Protein AF-A0A817RTW5-F1 (afdb_monomer_lite)

Sequence (140 aa):
MVLVLTTEPVAPTTISSALVSTPMNTSSNGQTVRAISYGIPDGDIIYEIVANMKRSNQPKNFICTADDMYFVFIEEKKHTEILALYDPMTGEHVHYVKLSYPAYKEITLMVTIPKQPYLIGLIDSEKGIVMNVRDKKVKI

Structure (mmCIF, N/CA/C/O backbone):
data_AF-A0A817RTW5-F1
#
_entry.id   AF-A0A817RTW5-F1
#
loop_
_atom_site.group_PDB
_atom_site.id
_atom_site.type_symbol
_atom_site.label_atom_id
_atom_site.label_alt_id
_atom_site.label_comp_id
_atom_site.label_asym_id
_atom_site.label_entity_id
_atom_site.label_seq_id
_atom_site.pdbx_PDB_ins_code
_atom_site.Cartn_x
_atom_site.Cartn_y
_atom_site.Cartn_z
_atom_site.occupancy
_atom_site.B_iso_or_equiv
_atom_site.auth_seq_id
_atom_site.auth_comp_id
_atom_site.auth_asym_id
_atom_site.auth_atom_id
_atom_site.pdbx_PDB_model_num
ATOM 1 N N . MET A 1 1 ? 10.035 -9.617 -4.159 1.00 71.81 1 MET A N 1
ATOM 2 C CA . MET A 1 1 ? 9.908 -8.154 -4.238 1.00 71.81 1 MET A CA 1
ATOM 3 C C . MET A 1 1 ? 10.225 -7.563 -2.878 1.00 71.81 1 MET A C 1
ATOM 5 O O . MET A 1 1 ? 9.699 -8.070 -1.891 1.00 71.81 1 MET A O 1
ATOM 9 N N . VAL A 1 2 ? 11.087 -6.552 -2.819 1.00 74.75 2 VAL A N 1
ATOM 10 C CA . VAL A 1 2 ? 11.363 -5.766 -1.604 1.00 74.75 2 VAL A CA 1
ATOM 11 C C . VAL A 1 2 ? 10.905 -4.341 -1.856 1.00 74.75 2 VAL A C 1
ATOM 13 O O . VAL A 1 2 ? 11.276 -3.772 -2.877 1.00 74.75 2 VAL A O 1
ATOM 16 N N . LEU A 1 3 ? 10.128 -3.771 -0.935 1.00 77.06 3 LEU A N 1
ATOM 17 C CA . LEU A 1 3 ? 9.720 -2.371 -1.000 1.00 77.06 3 LEU A CA 1
ATOM 18 C C . LEU A 1 3 ? 10.555 -1.545 -0.031 1.00 77.06 3 LEU A C 1
ATOM 20 O O . LEU A 1 3 ? 10.617 -1.851 1.159 1.00 77.06 3 LEU A O 1
ATOM 24 N N . VAL A 1 4 ? 11.173 -0.491 -0.546 1.00 77.31 4 VAL A N 1
ATOM 25 C CA . VAL A 1 4 ? 11.964 0.465 0.225 1.00 77.31 4 VAL A CA 1
ATOM 26 C C . VAL A 1 4 ? 11.294 1.822 0.121 1.00 77.31 4 VAL A C 1
ATOM 28 O O . VAL A 1 4 ? 11.063 2.317 -0.977 1.00 77.31 4 VAL A O 1
ATOM 31 N N . LEU A 1 5 ? 10.990 2.422 1.266 1.00 78.19 5 LEU A N 1
ATOM 32 C CA . LEU A 1 5 ? 10.419 3.757 1.356 1.00 78.19 5 LEU A CA 1
ATOM 33 C C . LEU A 1 5 ? 11.465 4.707 1.936 1.00 78.19 5 LEU A C 1
ATOM 35 O O . LEU A 1 5 ? 11.970 4.477 3.034 1.00 78.19 5 LEU A O 1
ATOM 39 N N . THR A 1 6 ? 11.769 5.781 1.218 1.00 76.50 6 THR A N 1
ATOM 40 C CA . THR A 1 6 ? 12.614 6.873 1.695 1.00 76.50 6 THR A CA 1
ATOM 41 C C . THR A 1 6 ? 11.832 8.181 1.681 1.00 76.50 6 THR A C 1
ATOM 43 O O . THR A 1 6 ? 10.933 8.396 0.869 1.00 76.50 6 THR A O 1
ATOM 46 N N . THR A 1 7 ? 12.143 9.063 2.625 1.00 71.69 7 THR A N 1
ATOM 47 C CA . THR A 1 7 ? 11.513 10.381 2.724 1.00 71.69 7 THR A CA 1
ATOM 48 C C . THR A 1 7 ? 12.594 11.443 2.774 1.00 71.69 7 THR A C 1
ATOM 50 O O . THR A 1 7 ? 13.433 11.415 3.675 1.00 71.69 7 THR A O 1
ATOM 53 N N . GLU A 1 8 ? 12.552 12.392 1.848 1.00 68.56 8 GLU A N 1
ATOM 54 C CA . GLU A 1 8 ? 13.464 13.530 1.812 1.00 68.56 8 GLU A CA 1
ATOM 55 C C . GLU A 1 8 ? 12.675 14.837 1.986 1.00 68.56 8 GLU A C 1
ATOM 57 O O . GLU A 1 8 ? 11.605 15.016 1.388 1.00 68.56 8 GLU A O 1
ATOM 62 N N . PRO A 1 9 ? 13.148 15.778 2.822 1.00 60.16 9 PRO A N 1
ATOM 63 C CA . PRO A 1 9 ? 12.542 17.098 2.881 1.00 60.16 9 PRO A CA 1
ATOM 64 C C . PRO A 1 9 ? 12.712 17.787 1.522 1.00 60.16 9 PRO A C 1
ATOM 66 O O . PRO A 1 9 ? 13.818 17.830 0.990 1.00 60.16 9 PRO A O 1
ATOM 69 N N . VAL A 1 10 ? 11.634 18.364 0.977 1.00 59.12 10 VAL A N 1
ATOM 70 C CA . VAL A 1 10 ? 11.721 19.166 -0.253 1.00 59.12 10 VAL A CA 1
ATOM 71 C C . VAL A 1 10 ? 12.652 20.347 0.030 1.00 59.12 10 VAL A C 1
ATOM 73 O O . VAL A 1 10 ? 12.318 21.229 0.825 1.00 59.12 10 VAL A O 1
ATOM 76 N N . ALA A 1 11 ? 13.845 20.343 -0.568 1.00 48.53 11 ALA A N 1
ATOM 77 C CA . ALA A 1 11 ? 14.747 21.484 -0.515 1.00 48.53 11 ALA A CA 1
ATOM 78 C C . ALA A 1 11 ? 14.107 22.667 -1.266 1.00 48.53 11 ALA A C 1
ATOM 80 O O . ALA A 1 11 ? 13.433 22.449 -2.276 1.00 48.53 11 ALA A O 1
ATOM 81 N N . PRO A 1 12 ? 14.297 23.922 -0.822 1.00 41.25 12 PRO A N 1
ATOM 82 C CA . PRO A 1 12 ? 13.911 25.068 -1.634 1.00 41.25 12 PRO A CA 1
ATOM 83 C C . PRO A 1 12 ? 14.692 25.011 -2.953 1.00 41.25 12 PRO A C 1
ATOM 85 O O . PRO A 1 12 ? 15.921 25.041 -2.954 1.00 41.25 12 PRO A O 1
ATOM 88 N N . THR A 1 13 ? 13.983 24.860 -4.071 1.00 43.62 13 THR A N 1
ATOM 89 C CA . THR A 1 13 ? 14.578 24.663 -5.394 1.00 43.62 13 THR A CA 1
ATOM 90 C C . THR A 1 13 ? 15.413 25.879 -5.798 1.00 43.62 13 THR A C 1
ATOM 92 O O . THR A 1 13 ? 14.868 26.907 -6.199 1.00 43.62 13 THR A O 1
ATOM 95 N N . THR A 1 14 ? 16.742 25.769 -5.757 1.00 35.84 14 THR A N 1
ATOM 96 C CA . THR A 1 14 ? 17.609 26.619 -6.579 1.00 35.84 14 THR A CA 1
ATOM 97 C C . THR A 1 14 ? 17.573 26.040 -7.988 1.00 35.84 14 THR A C 1
ATOM 99 O O . THR A 1 14 ? 17.974 24.900 -8.209 1.00 35.84 14 THR A O 1
ATOM 102 N N . ILE A 1 15 ? 17.027 26.797 -8.935 1.00 38.50 15 ILE A N 1
ATOM 103 C CA . ILE A 1 15 ? 16.865 26.371 -10.327 1.00 38.50 15 ILE A CA 1
ATOM 104 C C . ILE A 1 15 ? 18.256 26.083 -10.912 1.00 38.50 15 ILE A C 1
ATOM 106 O O . ILE A 1 15 ? 19.068 26.990 -11.080 1.00 38.50 15 ILE A O 1
ATOM 110 N N . SER A 1 16 ? 18.539 24.825 -11.237 1.00 33.00 16 SER A N 1
ATOM 111 C CA . SER A 1 16 ? 19.591 24.460 -12.185 1.00 33.00 16 SER A CA 1
ATOM 112 C C . SER A 1 16 ? 19.014 23.481 -13.192 1.00 33.00 16 SER A C 1
ATOM 114 O O . SER A 1 16 ? 18.426 22.457 -12.860 1.00 33.00 16 SER A O 1
ATOM 116 N N . SER A 1 17 ? 19.109 23.902 -14.443 1.00 41.56 17 SER A N 1
ATOM 117 C CA . SER A 1 17 ? 18.517 23.315 -15.631 1.00 41.56 17 SER A CA 1
ATOM 118 C C . SER A 1 17 ? 19.177 21.990 -16.014 1.00 41.56 17 SER A C 1
ATOM 120 O O . SER A 1 17 ? 20.292 22.006 -16.527 1.00 41.56 17 SER A O 1
ATOM 122 N N . ALA A 1 18 ? 18.462 20.874 -15.852 1.00 35.50 18 ALA A N 1
ATOM 123 C CA . ALA A 1 18 ? 18.611 19.676 -16.682 1.00 35.50 18 ALA A CA 1
ATOM 124 C C . ALA A 1 18 ? 17.365 18.771 -16.555 1.00 35.50 18 ALA A C 1
ATOM 126 O O . ALA A 1 18 ? 17.122 18.176 -15.514 1.00 35.50 18 ALA A O 1
ATOM 127 N N . LEU A 1 19 ? 16.569 18.744 -17.630 1.00 42.25 19 LEU A N 1
ATOM 128 C CA . LEU A 1 19 ? 15.658 17.687 -18.105 1.00 42.25 19 LEU A CA 1
ATOM 129 C C . LEU A 1 19 ? 15.179 16.620 -17.091 1.00 42.25 19 LEU A C 1
ATOM 131 O O . LEU A 1 19 ? 15.840 15.604 -16.959 1.00 42.25 19 LEU A O 1
ATOM 135 N N . VAL A 1 20 ? 13.982 16.792 -16.510 1.00 37.09 20 VAL A N 1
ATOM 136 C CA . VAL A 1 20 ? 12.836 15.848 -16.566 1.00 37.09 20 VAL A CA 1
ATOM 137 C C . VAL A 1 20 ? 11.575 16.651 -16.216 1.00 37.09 20 VAL A C 1
ATOM 139 O O . VAL A 1 20 ? 11.518 17.351 -15.208 1.00 37.09 20 VAL A O 1
ATOM 142 N N . SER A 1 21 ? 10.576 16.604 -17.093 1.00 43.09 21 SER A N 1
ATOM 143 C CA . SER A 1 21 ? 9.311 17.321 -16.970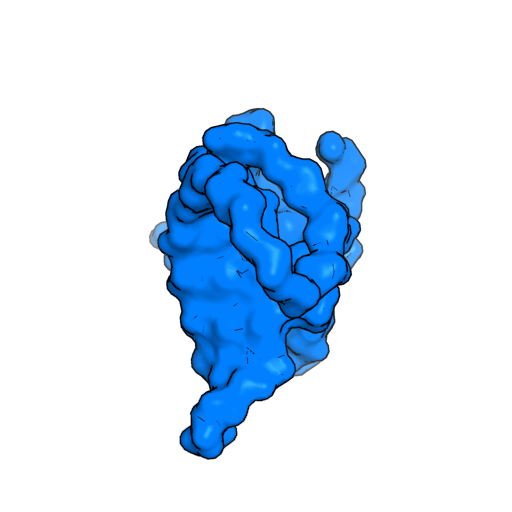 1.00 43.09 21 SER A CA 1
ATOM 144 C C . SER A 1 21 ? 8.266 16.500 -16.214 1.00 43.09 21 SER A C 1
ATOM 146 O O . SER A 1 21 ? 7.673 15.597 -16.799 1.00 43.09 21 SER A O 1
ATOM 148 N N . THR A 1 22 ? 7.949 16.904 -14.984 1.00 42.41 22 THR A N 1
ATOM 149 C CA . THR A 1 22 ? 6.622 16.673 -14.393 1.00 42.41 22 THR A CA 1
ATOM 150 C C . THR A 1 22 ? 6.234 17.918 -13.590 1.00 42.41 22 THR A C 1
ATOM 152 O O . THR A 1 22 ? 6.952 18.280 -12.656 1.00 42.41 22 THR A O 1
ATOM 155 N N . PRO A 1 23 ? 5.151 18.639 -13.933 1.00 45.88 23 PRO A N 1
ATOM 156 C CA . PRO A 1 23 ? 4.739 19.805 -13.170 1.00 45.88 23 PRO A CA 1
ATOM 157 C C . PRO A 1 23 ? 3.871 19.327 -12.006 1.00 45.88 23 PRO A C 1
ATOM 159 O O . PRO A 1 23 ? 2.744 18.892 -12.221 1.00 45.88 23 PRO A O 1
ATOM 162 N N . MET A 1 24 ? 4.352 19.401 -10.764 1.00 44.97 24 MET A N 1
ATOM 163 C CA . MET A 1 24 ? 3.481 19.080 -9.630 1.00 44.97 24 MET A CA 1
ATOM 164 C C . MET A 1 24 ? 3.721 19.995 -8.428 1.00 44.97 24 MET A C 1
ATOM 166 O O . MET A 1 24 ? 4.684 19.863 -7.682 1.00 44.97 24 MET A O 1
ATOM 170 N N . ASN A 1 25 ? 2.800 20.957 -8.326 1.00 42.72 25 ASN A N 1
ATOM 171 C CA . ASN A 1 25 ? 2.498 21.909 -7.257 1.00 42.72 25 ASN A CA 1
ATOM 172 C C . ASN A 1 25 ? 3.338 21.769 -5.9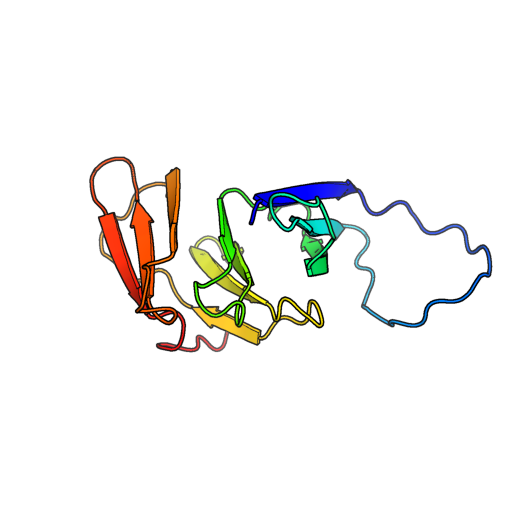70 1.00 42.72 25 ASN A C 1
ATOM 174 O O . ASN A 1 25 ? 2.987 21.048 -5.033 1.00 42.72 25 ASN A O 1
ATOM 178 N N . THR A 1 26 ? 4.441 22.513 -5.917 1.00 42.34 26 THR A N 1
ATOM 179 C CA . THR A 1 26 ? 5.315 22.631 -4.750 1.00 42.34 26 THR A CA 1
ATOM 180 C C . THR A 1 26 ? 4.679 23.535 -3.697 1.00 42.34 26 THR A C 1
ATOM 182 O O . THR A 1 26 ? 4.901 24.746 -3.675 1.00 42.34 26 THR A O 1
ATOM 185 N N . SER A 1 27 ? 3.900 22.956 -2.782 1.00 47.28 27 SER A N 1
ATOM 186 C CA . SER A 1 27 ? 3.625 23.619 -1.504 1.00 47.28 27 SER A CA 1
ATOM 187 C C . SER A 1 27 ? 4.887 23.563 -0.636 1.00 47.28 27 SER A C 1
ATOM 189 O O . SER A 1 27 ? 5.431 22.480 -0.425 1.00 47.28 27 SER A O 1
ATOM 191 N N . SER A 1 28 ? 5.327 24.700 -0.095 1.00 51.28 28 SER A N 1
ATOM 192 C CA . SER A 1 28 ? 6.564 24.878 0.694 1.00 51.28 28 SER A CA 1
ATOM 193 C C . SER A 1 28 ? 6.684 24.030 1.978 1.00 51.28 28 SER A C 1
ATOM 195 O O . SER A 1 28 ? 7.724 24.055 2.627 1.00 51.28 28 SER A O 1
ATOM 197 N N . ASN A 1 29 ? 5.654 23.246 2.324 1.00 56.84 29 ASN A N 1
ATOM 198 C CA . ASN A 1 29 ? 5.599 22.344 3.484 1.00 56.84 29 ASN A CA 1
ATOM 199 C C . ASN A 1 29 ? 5.557 20.845 3.100 1.00 56.84 29 ASN A C 1
ATOM 201 O O . ASN A 1 29 ? 5.154 19.999 3.908 1.00 56.84 29 ASN A O 1
ATOM 205 N N . GLY A 1 30 ? 5.918 20.513 1.858 1.00 63.97 30 GLY A N 1
ATOM 206 C CA . GLY A 1 30 ? 5.965 19.140 1.357 1.00 63.97 30 GLY A CA 1
ATOM 207 C C . GLY A 1 30 ? 7.207 18.356 1.801 1.00 63.97 30 GLY A C 1
ATOM 208 O O . GLY A 1 30 ? 8.232 18.916 2.196 1.00 63.97 30 GLY A O 1
ATOM 209 N N . GLN A 1 31 ? 7.107 17.037 1.723 1.00 69.81 31 GLN A N 1
ATOM 210 C CA . GLN A 1 31 ? 8.215 16.092 1.710 1.00 69.81 31 GLN A CA 1
ATOM 211 C C . GLN A 1 31 ? 8.077 15.225 0.459 1.00 69.81 31 GLN A C 1
ATOM 213 O O . GLN A 1 31 ? 6.961 14.855 0.081 1.00 69.81 31 GLN A O 1
ATOM 218 N N . THR A 1 32 ? 9.202 14.913 -0.166 1.00 73.69 32 THR A N 1
ATOM 219 C CA . THR A 1 32 ? 9.242 13.964 -1.269 1.00 73.69 32 THR A CA 1
ATOM 220 C C . THR A 1 32 ? 9.351 12.578 -0.664 1.00 73.69 32 THR A C 1
ATOM 222 O O . THR A 1 32 ? 10.296 12.271 0.064 1.00 73.69 32 THR A O 1
ATOM 225 N N . VAL A 1 33 ? 8.356 11.749 -0.928 1.00 75.00 33 VAL A N 1
ATOM 226 C CA . VAL A 1 33 ? 8.332 10.349 -0.533 1.00 75.00 33 VAL A CA 1
ATOM 227 C C . VAL A 1 33 ? 8.669 9.529 -1.760 1.00 75.00 33 VAL A C 1
ATOM 229 O O . VAL A 1 33 ? 8.007 9.648 -2.790 1.00 75.00 33 VAL A O 1
ATOM 232 N N . ARG A 1 34 ? 9.709 8.710 -1.649 1.00 80.00 34 ARG A N 1
ATOM 233 C CA . ARG A 1 34 ? 10.164 7.830 -2.714 1.00 80.00 34 ARG A CA 1
ATOM 234 C C . ARG A 1 34 ? 9.963 6.385 -2.285 1.00 80.00 34 ARG A C 1
ATOM 236 O O . ARG A 1 34 ? 10.501 5.968 -1.264 1.00 80.00 34 ARG A O 1
ATOM 243 N N . ALA A 1 35 ? 9.183 5.627 -3.044 1.00 78.19 35 ALA A N 1
ATOM 244 C CA . ALA A 1 35 ? 9.011 4.196 -2.828 1.00 78.19 35 ALA A CA 1
ATOM 245 C C . ALA A 1 35 ? 9.606 3.435 -4.011 1.00 78.19 35 ALA A C 1
ATOM 247 O O . ALA A 1 35 ? 9.226 3.673 -5.154 1.00 78.19 35 ALA A O 1
ATOM 248 N N . ILE A 1 36 ? 10.544 2.534 -3.739 1.00 82.12 36 ILE A N 1
ATOM 249 C CA . ILE A 1 36 ? 11.248 1.751 -4.754 1.00 82.12 36 ILE A CA 1
ATOM 250 C C . ILE A 1 36 ? 10.971 0.281 -4.503 1.00 82.12 36 ILE A C 1
ATOM 252 O O . ILE A 1 36 ? 11.062 -0.199 -3.369 1.00 82.12 36 ILE A O 1
ATOM 256 N N . SER A 1 37 ? 10.649 -0.432 -5.570 1.00 82.12 37 SER A N 1
ATOM 257 C CA . SER A 1 37 ? 10.493 -1.873 -5.548 1.00 82.12 37 SER A CA 1
ATOM 258 C C . SER A 1 37 ? 11.637 -2.562 -6.258 1.00 82.12 37 SER A C 1
ATOM 260 O O . SER A 1 37 ? 11.943 -2.240 -7.404 1.00 82.12 37 SER A O 1
ATOM 262 N N . TYR A 1 38 ? 12.232 -3.535 -5.577 1.00 83.69 38 TYR A N 1
ATOM 263 C CA . TYR A 1 38 ? 13.330 -4.340 -6.089 1.00 83.69 38 TYR A CA 1
ATOM 264 C C . TYR A 1 38 ? 12.886 -5.784 -6.335 1.00 83.69 38 TYR A C 1
ATOM 266 O O . TYR A 1 38 ? 12.271 -6.435 -5.473 1.00 83.69 38 TYR A O 1
ATOM 274 N N . GLY A 1 39 ? 13.232 -6.303 -7.508 1.00 81.56 39 GLY A N 1
ATOM 275 C CA . GLY A 1 39 ? 13.122 -7.708 -7.866 1.00 81.56 39 GLY A CA 1
ATOM 276 C C . GLY A 1 39 ? 14.116 -8.561 -7.089 1.00 81.56 39 GLY A C 1
ATOM 277 O O . GLY A 1 39 ? 15.213 -8.128 -6.756 1.00 81.56 39 GLY A O 1
ATOM 278 N N . ILE A 1 40 ? 13.717 -9.792 -6.774 1.00 81.44 40 ILE A N 1
ATOM 279 C CA . ILE A 1 40 ? 14.599 -10.803 -6.179 1.00 81.44 40 ILE A CA 1
ATOM 280 C C . ILE A 1 40 ? 14.671 -11.958 -7.185 1.00 81.44 40 ILE A C 1
ATOM 282 O O . ILE A 1 40 ? 13.603 -12.379 -7.639 1.00 81.44 40 ILE A O 1
ATOM 286 N N . PRO A 1 41 ? 15.865 -12.497 -7.495 1.00 86.31 41 PRO A N 1
ATOM 287 C CA . PRO A 1 41 ? 17.147 -12.243 -6.822 1.00 86.31 41 PRO A CA 1
ATOM 288 C C . PRO A 1 41 ? 17.964 -11.071 -7.377 1.00 86.31 41 PRO A C 1
ATOM 290 O O . PRO A 1 41 ? 18.842 -10.587 -6.671 1.00 86.31 41 PRO A O 1
ATOM 293 N N . ASP A 1 42 ? 17.677 -10.618 -8.594 1.00 86.62 42 ASP A N 1
ATOM 294 C CA . ASP A 1 42 ? 18.616 -9.807 -9.383 1.00 86.62 42 ASP A CA 1
ATOM 295 C C . ASP A 1 42 ? 18.771 -8.356 -8.895 1.00 86.62 42 ASP A C 1
ATOM 297 O O . ASP A 1 42 ? 19.749 -7.690 -9.222 1.00 86.62 42 ASP A O 1
ATOM 301 N N . GLY A 1 43 ? 17.849 -7.870 -8.058 1.00 82.75 43 GLY A N 1
ATOM 302 C CA . GLY A 1 43 ? 17.899 -6.515 -7.508 1.00 82.75 43 GLY A CA 1
ATOM 303 C C . GLY A 1 43 ? 17.459 -5.431 -8.491 1.00 82.75 43 GLY A C 1
ATOM 304 O O . GLY A 1 43 ? 17.629 -4.250 -8.197 1.00 82.75 43 GLY A O 1
ATOM 305 N N . ASP A 1 44 ? 16.882 -5.805 -9.633 1.00 86.19 44 ASP A N 1
ATOM 306 C CA . ASP A 1 44 ? 16.372 -4.852 -10.615 1.00 86.19 44 ASP A CA 1
ATOM 307 C C . ASP A 1 44 ? 15.236 -4.007 -10.033 1.00 86.19 44 ASP A C 1
ATOM 309 O O . ASP A 1 44 ? 14.374 -4.507 -9.303 1.00 86.19 44 ASP A O 1
ATOM 313 N N . ILE A 1 45 ? 15.213 -2.717 -10.369 1.00 83.75 45 ILE A N 1
ATOM 314 C CA . ILE A 1 45 ? 14.110 -1.830 -9.991 1.00 83.75 45 ILE A CA 1
ATOM 315 C C . ILE A 1 45 ? 12.898 -2.185 -10.854 1.00 83.75 45 ILE A C 1
ATOM 317 O O . ILE A 1 45 ? 12.937 -2.041 -12.074 1.00 83.75 45 ILE A O 1
ATOM 321 N N . ILE A 1 46 ? 11.819 -2.632 -10.212 1.00 78.75 46 ILE A N 1
ATOM 322 C CA . ILE A 1 46 ? 10.553 -2.958 -10.880 1.00 78.75 46 ILE A CA 1
ATOM 323 C C . ILE A 1 46 ? 9.725 -1.685 -11.067 1.00 78.75 46 ILE A C 1
ATOM 325 O O . ILE A 1 46 ? 9.173 -1.450 -12.138 1.00 78.75 46 ILE A O 1
ATOM 329 N N . TYR A 1 47 ? 9.652 -0.853 -10.027 1.00 72.94 47 TYR A N 1
ATOM 330 C CA . TYR A 1 47 ? 8.952 0.426 -10.062 1.00 72.94 47 TYR A CA 1
ATOM 331 C C . TYR A 1 47 ? 9.547 1.412 -9.061 1.00 72.94 47 TYR A C 1
ATOM 333 O O . TYR A 1 47 ? 10.079 1.031 -8.012 1.00 72.94 47 TYR A O 1
ATOM 341 N N . GLU A 1 48 ? 9.434 2.692 -9.402 1.00 78.75 48 GLU A N 1
ATOM 342 C CA . GLU A 1 48 ? 9.849 3.819 -8.584 1.00 78.75 48 GLU A CA 1
ATOM 343 C C . GLU A 1 48 ? 8.724 4.853 -8.547 1.00 78.75 48 GLU A C 1
ATOM 345 O O . GLU A 1 48 ? 8.308 5.377 -9.576 1.00 78.75 48 GLU A O 1
ATOM 350 N N . ILE A 1 49 ? 8.265 5.167 -7.340 1.00 72.69 49 ILE A N 1
ATOM 351 C CA . ILE A 1 49 ? 7.225 6.156 -7.086 1.00 72.69 49 ILE A CA 1
ATOM 352 C C . ILE A 1 49 ? 7.868 7.349 -6.411 1.00 72.69 49 ILE A C 1
ATOM 354 O O . ILE A 1 49 ? 8.559 7.184 -5.407 1.00 72.69 49 ILE A O 1
ATOM 358 N N . VAL A 1 50 ? 7.571 8.545 -6.908 1.00 73.62 50 VAL A N 1
ATOM 359 C CA . VAL A 1 50 ? 7.919 9.807 -6.257 1.00 73.62 50 VAL A CA 1
ATOM 360 C C . VAL A 1 50 ? 6.629 10.577 -6.004 1.00 73.62 50 VAL A C 1
ATOM 362 O O . VAL A 1 50 ? 5.995 11.064 -6.936 1.00 73.62 50 VAL A O 1
ATOM 365 N N . ALA A 1 51 ? 6.228 10.678 -4.739 1.00 67.88 51 ALA A N 1
ATOM 366 C CA . ALA A 1 51 ? 5.018 11.372 -4.320 1.00 67.88 51 ALA A CA 1
ATOM 367 C C . ALA A 1 51 ? 5.359 12.567 -3.423 1.00 67.88 51 ALA A C 1
ATOM 369 O O . ALA A 1 51 ? 6.135 12.458 -2.474 1.00 67.88 51 ALA A O 1
ATOM 370 N N . ASN A 1 52 ? 4.738 13.716 -3.688 1.00 70.44 52 ASN A N 1
ATOM 371 C CA . ASN A 1 52 ? 4.838 14.884 -2.816 1.00 70.44 52 ASN A CA 1
ATOM 372 C C . ASN A 1 52 ? 3.756 14.803 -1.738 1.00 70.44 52 ASN A C 1
ATOM 374 O O . ASN A 1 52 ? 2.576 15.032 -2.007 1.00 70.44 52 ASN A O 1
ATOM 378 N N . MET A 1 53 ? 4.155 14.499 -0.506 1.00 69.38 53 MET A N 1
ATOM 379 C CA . MET A 1 53 ? 3.248 14.390 0.637 1.00 69.38 53 MET A CA 1
ATOM 380 C C . MET A 1 53 ? 3.441 15.572 1.584 1.00 69.38 53 MET A C 1
ATOM 382 O O . MET A 1 53 ? 4.495 16.203 1.618 1.00 69.38 53 MET A O 1
ATOM 386 N N . LYS A 1 54 ? 2.436 15.901 2.397 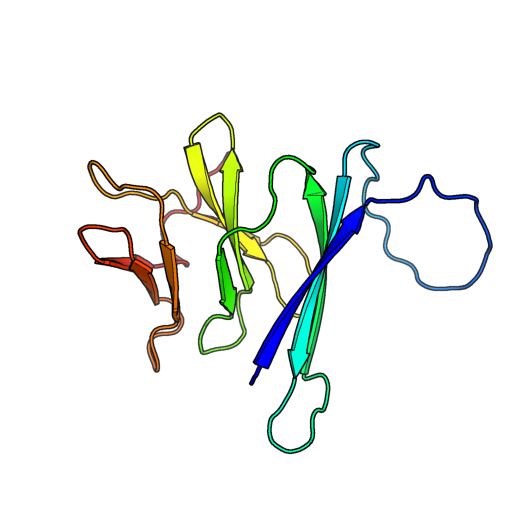1.00 68.50 54 LYS A N 1
ATOM 387 C CA . LYS A 1 54 ? 2.638 16.876 3.480 1.00 68.50 54 LYS A CA 1
ATOM 388 C C . LYS A 1 54 ? 3.583 16.281 4.519 1.00 68.50 54 LYS A C 1
ATOM 390 O O . LYS A 1 54 ? 3.451 15.109 4.852 1.00 68.50 54 LYS A O 1
ATOM 395 N N . ARG A 1 55 ? 4.476 17.092 5.096 1.00 64.25 55 ARG A N 1
ATOM 396 C CA . ARG A 1 55 ? 5.416 16.631 6.139 1.00 64.25 55 ARG A CA 1
ATOM 397 C C . ARG A 1 55 ? 4.718 16.023 7.370 1.00 64.25 55 ARG A C 1
ATOM 399 O O . ARG A 1 55 ? 5.281 15.151 8.016 1.00 64.25 55 ARG A O 1
ATOM 406 N N . SER A 1 56 ? 3.486 16.444 7.668 1.00 59.19 56 SER A N 1
ATOM 407 C CA . SER A 1 56 ? 2.644 15.850 8.721 1.00 59.19 56 SER A CA 1
ATOM 408 C C . SER A 1 56 ? 2.206 14.412 8.426 1.00 59.19 56 SER A C 1
ATOM 410 O O . SER A 1 56 ? 1.886 13.676 9.349 1.00 59.19 56 SER A O 1
ATOM 412 N N . ASN A 1 57 ? 2.191 14.009 7.154 1.00 65.44 57 ASN A N 1
ATOM 413 C CA . ASN A 1 57 ? 1.693 12.718 6.689 1.00 65.44 57 ASN A CA 1
ATOM 414 C C . ASN A 1 57 ? 2.876 11.790 6.397 1.00 65.44 57 ASN A C 1
ATOM 416 O O . ASN A 1 57 ? 3.005 11.275 5.287 1.00 65.44 57 ASN A O 1
ATOM 420 N N . GLN A 1 58 ? 3.785 11.620 7.364 1.00 65.38 58 GLN A N 1
ATOM 421 C CA . GLN A 1 58 ? 4.827 10.604 7.224 1.00 65.38 58 GLN A CA 1
ATOM 422 C C . GLN A 1 58 ? 4.175 9.232 7.031 1.00 65.38 58 GLN A C 1
ATOM 424 O O . GLN A 1 58 ? 3.310 8.865 7.832 1.00 65.38 58 GLN A O 1
ATOM 429 N N . PRO A 1 59 ? 4.552 8.475 5.988 1.00 65.25 59 PRO A N 1
ATOM 430 C CA . PRO A 1 59 ? 3.898 7.209 5.727 1.00 65.25 59 PRO A CA 1
ATOM 431 C C . PRO A 1 59 ? 4.332 6.191 6.783 1.00 65.25 59 PRO A C 1
ATOM 433 O O . PRO A 1 59 ? 5.458 5.703 6.756 1.00 65.25 59 PRO A O 1
ATOM 436 N N . LYS A 1 60 ? 3.444 5.901 7.741 1.00 67.31 60 LYS A N 1
ATOM 437 C CA . LYS A 1 60 ? 3.716 4.954 8.837 1.00 67.31 60 LYS A CA 1
ATOM 438 C C . LYS A 1 60 ? 3.702 3.501 8.366 1.00 67.31 60 LYS A C 1
ATOM 440 O O . LYS A 1 60 ? 4.549 2.716 8.764 1.00 67.31 60 LYS A O 1
ATOM 445 N N . ASN A 1 61 ? 2.732 3.163 7.518 1.00 80.69 61 ASN A N 1
ATOM 446 C CA . ASN A 1 61 ? 2.538 1.830 6.961 1.00 80.69 61 ASN A CA 1
ATOM 447 C C . ASN A 1 61 ? 2.224 1.949 5.476 1.00 80.69 61 ASN A C 1
ATOM 449 O O . ASN A 1 61 ? 1.406 2.785 5.077 1.00 80.69 61 ASN A O 1
ATOM 453 N N . PHE A 1 62 ? 2.853 1.096 4.676 1.00 86.69 62 PHE A N 1
ATOM 454 C CA . PHE A 1 62 ? 2.665 1.069 3.236 1.00 86.69 62 PHE A CA 1
ATOM 455 C C . PHE A 1 62 ? 2.713 -0.356 2.695 1.00 86.69 62 PHE A C 1
ATOM 457 O O . PHE A 1 62 ? 3.425 -1.204 3.230 1.00 86.69 62 PHE A O 1
ATOM 464 N N . ILE A 1 63 ? 1.963 -0.606 1.626 1.00 89.50 63 ILE A N 1
ATOM 465 C CA . ILE A 1 63 ? 2.024 -1.853 0.860 1.00 89.50 63 ILE A CA 1
ATOM 466 C C . ILE A 1 63 ? 1.822 -1.568 -0.624 1.00 89.50 63 ILE A C 1
ATOM 468 O O . ILE A 1 63 ? 1.222 -0.564 -1.001 1.00 89.50 63 ILE A O 1
ATOM 472 N N . CYS A 1 64 ? 2.253 -2.514 -1.448 1.00 88.88 64 CYS A N 1
ATOM 473 C CA . CYS A 1 64 ? 1.746 -2.672 -2.803 1.00 88.88 64 CYS A CA 1
ATOM 474 C C . CYS A 1 64 ? 0.689 -3.786 -2.803 1.00 88.88 64 CYS A C 1
ATOM 476 O O . CYS A 1 64 ? 0.839 -4.782 -2.080 1.00 88.88 64 CYS A O 1
ATOM 478 N N . THR A 1 65 ? -0.391 -3.631 -3.567 1.00 90.56 65 THR A N 1
ATOM 479 C CA . THR A 1 65 ? -1.367 -4.711 -3.757 1.00 90.56 65 THR A CA 1
ATOM 480 C C . THR A 1 65 ? -0.739 -5.890 -4.498 1.00 90.56 65 THR A C 1
ATOM 482 O O . THR A 1 65 ? 0.243 -5.736 -5.210 1.00 90.56 65 THR A O 1
ATOM 485 N N . ALA A 1 66 ? -1.290 -7.098 -4.330 1.00 87.38 66 ALA A N 1
ATOM 486 C CA . ALA A 1 66 ? -0.706 -8.313 -4.917 1.00 87.38 66 ALA A CA 1
ATOM 487 C C . ALA A 1 66 ? -0.680 -8.341 -6.462 1.00 87.38 66 ALA A C 1
ATOM 489 O O . ALA A 1 66 ? -0.052 -9.227 -7.033 1.00 87.38 66 ALA A O 1
ATOM 490 N N . ASP A 1 67 ? -1.413 -7.441 -7.119 1.00 88.88 67 ASP A N 1
ATOM 491 C CA . ASP A 1 67 ? -1.453 -7.253 -8.573 1.00 88.88 67 ASP A CA 1
ATOM 492 C C . ASP A 1 67 ? -0.622 -6.052 -9.045 1.00 88.88 67 ASP A C 1
ATOM 494 O O . AS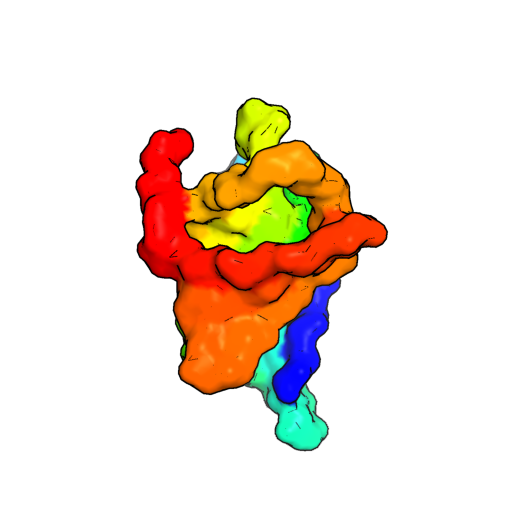P A 1 67 ? -0.717 -5.684 -10.213 1.00 88.88 67 ASP A O 1
ATOM 498 N N . ASP A 1 68 ? 0.124 -5.417 -8.138 1.00 85.62 68 ASP A N 1
ATOM 499 C CA . ASP A 1 68 ? 0.908 -4.207 -8.381 1.00 85.62 68 ASP A CA 1
ATOM 500 C C . ASP A 1 68 ? 0.097 -3.049 -8.994 1.00 85.62 68 ASP A C 1
ATOM 502 O O . ASP A 1 68 ? 0.650 -2.170 -9.647 1.00 85.62 68 ASP A O 1
ATOM 506 N N . MET A 1 69 ? -1.228 -3.023 -8.791 1.00 87.06 69 MET A N 1
ATOM 507 C CA . MET A 1 69 ? -2.081 -1.942 -9.300 1.00 87.06 69 MET A CA 1
ATOM 508 C C . MET A 1 69 ? -2.129 -0.723 -8.388 1.00 87.06 69 MET A C 1
ATOM 510 O O . MET A 1 69 ? -2.365 0.383 -8.872 1.00 87.06 69 MET A O 1
ATOM 514 N N . TYR A 1 70 ? -1.958 -0.907 -7.079 1.00 88.69 70 TYR A N 1
ATOM 515 C CA . TYR A 1 70 ? -2.059 0.184 -6.121 1.00 88.69 70 TYR A CA 1
ATOM 516 C C . TYR A 1 70 ? -0.922 0.157 -5.119 1.00 88.69 70 TYR A C 1
ATOM 518 O O . TYR A 1 70 ? -0.675 -0.843 -4.440 1.00 88.69 70 TYR A O 1
ATOM 526 N N . PHE A 1 71 ? -0.318 1.324 -4.948 1.00 87.56 71 PHE A N 1
ATOM 527 C CA . PHE A 1 71 ? 0.494 1.629 -3.793 1.00 87.56 71 PHE A CA 1
ATOM 528 C C . PHE A 1 71 ? -0.385 2.283 -2.726 1.00 87.56 71 PHE A C 1
ATOM 530 O O . PHE A 1 71 ? -1.056 3.284 -2.984 1.00 87.56 71 PHE A O 1
ATOM 537 N N . VAL A 1 72 ? -0.421 1.701 -1.531 1.00 88.69 72 VAL A N 1
ATOM 538 C CA . VAL A 1 72 ? -1.354 2.091 -0.469 1.00 88.69 72 VAL A CA 1
ATOM 539 C C . VAL A 1 72 ? -0.587 2.656 0.714 1.00 88.69 72 VAL A C 1
ATOM 541 O O . VAL A 1 72 ? 0.340 2.018 1.213 1.00 88.69 72 VAL A O 1
ATOM 544 N N . PHE A 1 73 ? -1.029 3.813 1.200 1.00 87.19 73 PHE A N 1
ATOM 545 C CA . PHE A 1 73 ? -0.530 4.450 2.415 1.00 87.19 73 PHE A CA 1
ATOM 546 C C . PHE A 1 73 ? -1.666 4.762 3.383 1.00 87.19 73 PHE A C 1
ATOM 548 O O . PHE A 1 73 ? -2.799 5.015 2.969 1.00 87.19 73 PHE A O 1
ATOM 555 N N . ILE A 1 74 ? -1.340 4.821 4.672 1.00 86.56 74 ILE A N 1
ATOM 556 C CA . ILE A 1 74 ? -2.208 5.450 5.670 1.00 86.56 74 ILE A CA 1
ATOM 557 C C . ILE A 1 74 ? -1.840 6.933 5.760 1.00 86.56 74 ILE A C 1
ATOM 559 O O . ILE A 1 74 ? -0.693 7.279 6.040 1.00 86.56 74 ILE A O 1
ATOM 563 N N . GLU A 1 75 ? -2.822 7.803 5.538 1.00 82.69 75 GLU A N 1
ATOM 564 C CA . GLU A 1 75 ? -2.700 9.252 5.683 1.00 82.69 75 GLU A CA 1
ATOM 565 C C . GLU A 1 75 ? -3.698 9.783 6.711 1.00 82.69 75 GLU A C 1
ATOM 567 O O . GLU A 1 75 ? -4.816 9.286 6.821 1.00 82.69 75 GLU A O 1
ATOM 572 N N . GLU A 1 76 ? -3.341 10.857 7.411 1.00 78.62 76 GLU A N 1
ATOM 573 C CA . GLU A 1 76 ? -4.288 11.604 8.236 1.00 78.62 76 GLU A CA 1
ATOM 574 C C . GLU A 1 76 ? -4.882 12.772 7.430 1.00 78.62 76 GLU A C 1
ATOM 576 O O . GLU A 1 76 ? -4.167 13.638 6.911 1.00 78.62 76 GLU A O 1
ATOM 581 N N . LYS A 1 77 ? -6.214 12.824 7.327 1.00 75.81 77 LYS A N 1
ATOM 582 C CA . LYS A 1 77 ? -6.947 13.934 6.703 1.00 75.81 77 LYS A CA 1
ATOM 583 C C . LYS A 1 77 ? -8.082 14.370 7.620 1.00 75.81 77 LYS A C 1
ATOM 585 O O . LYS A 1 77 ? -8.966 13.585 7.944 1.00 75.81 77 LYS A O 1
ATOM 590 N N . LYS A 1 78 ? -8.084 15.650 8.013 1.00 77.38 78 LYS A N 1
ATOM 591 C CA . LYS A 1 78 ? -9.101 16.237 8.913 1.00 77.38 78 LYS A CA 1
ATOM 592 C C . LYS A 1 78 ? -9.288 15.407 10.204 1.00 77.38 78 LYS A C 1
ATOM 594 O O . LYS A 1 78 ? -10.420 15.122 10.583 1.00 77.38 78 LYS A O 1
ATOM 599 N N . HIS A 1 79 ? -8.188 14.998 10.844 1.00 73.62 79 HIS A N 1
ATOM 600 C CA . HIS A 1 79 ? -8.182 14.181 12.072 1.00 73.62 79 HIS A CA 1
ATOM 601 C C . HIS A 1 79 ? -8.791 12.780 11.936 1.00 73.62 79 HIS A C 1
ATOM 603 O O . HIS A 1 79 ? -9.197 12.172 12.921 1.00 73.62 79 HIS A O 1
ATOM 609 N N . THR A 1 80 ? -8.909 12.270 10.712 1.00 79.88 80 THR A N 1
ATOM 610 C CA . THR A 1 80 ? -9.326 10.893 10.444 1.00 79.88 80 THR A CA 1
ATOM 611 C C . THR A 1 80 ? -8.255 10.228 9.601 1.00 79.88 80 THR A C 1
ATOM 613 O O . THR A 1 80 ? -7.806 10.811 8.611 1.00 79.88 80 THR A O 1
ATOM 616 N N . GLU A 1 81 ? -7.855 9.013 9.962 1.00 83.25 81 GLU A N 1
ATOM 617 C CA . GLU A 1 81 ? -6.986 8.237 9.087 1.00 83.25 81 GLU A CA 1
ATOM 618 C C . GLU A 1 81 ? -7.788 7.709 7.895 1.00 83.25 81 GLU A C 1
ATOM 620 O O . GLU A 1 81 ? -8.940 7.270 8.001 1.00 83.25 81 GLU A O 1
ATOM 625 N N . ILE A 1 82 ? -7.165 7.767 6.731 1.00 87.00 82 ILE A N 1
ATOM 626 C CA . ILE A 1 82 ? -7.702 7.298 5.465 1.00 87.00 82 ILE A CA 1
ATOM 627 C C . ILE A 1 82 ? -6.625 6.502 4.743 1.00 87.00 82 ILE A C 1
ATOM 629 O O . ILE A 1 82 ? -5.432 6.757 4.898 1.00 87.00 82 ILE A O 1
ATOM 633 N N . LEU A 1 83 ? -7.050 5.545 3.929 1.00 89.06 83 LEU A N 1
ATOM 634 C CA . LEU A 1 83 ? -6.152 4.885 2.996 1.00 89.06 83 LEU A CA 1
ATOM 635 C C . LEU A 1 83 ? -6.079 5.735 1.734 1.00 89.06 83 LEU A C 1
ATOM 637 O O . LEU A 1 83 ? -7.112 6.017 1.121 1.00 89.06 83 LEU A O 1
ATOM 641 N N . ALA A 1 84 ? -4.877 6.143 1.362 1.00 87.12 84 ALA A N 1
ATOM 642 C CA . ALA A 1 84 ? -4.593 6.831 0.115 1.00 87.12 84 ALA A CA 1
ATOM 643 C C . ALA A 1 84 ? -3.989 5.832 -0.872 1.00 87.12 84 ALA A C 1
ATOM 645 O O . ALA A 1 84 ? -3.008 5.157 -0.550 1.00 87.12 84 ALA A O 1
ATOM 646 N N . LEU A 1 85 ? -4.606 5.713 -2.047 1.00 89.00 85 LEU A N 1
ATOM 647 C CA . LEU A 1 85 ? -4.143 4.836 -3.113 1.00 89.00 85 LEU A CA 1
ATOM 648 C C . LEU A 1 85 ? -3.477 5.666 -4.201 1.00 89.00 85 LEU A C 1
ATOM 650 O O . LEU A 1 85 ? -4.050 6.648 -4.674 1.00 89.00 85 LEU A O 1
ATOM 654 N N . TYR A 1 86 ? -2.306 5.220 -4.625 1.00 85.81 86 TYR A N 1
ATOM 655 C CA . TYR A 1 86 ? -1.521 5.804 -5.700 1.00 85.81 86 TYR A CA 1
ATOM 656 C C . TYR A 1 86 ? -1.274 4.754 -6.780 1.00 85.81 86 TYR A C 1
ATOM 658 O O . TYR A 1 86 ? -1.186 3.560 -6.485 1.00 85.81 86 TYR A O 1
ATOM 666 N N . ASP A 1 87 ? -1.179 5.201 -8.024 1.00 83.94 87 ASP A N 1
ATOM 667 C CA . ASP A 1 87 ? -0.728 4.370 -9.132 1.00 83.94 87 ASP A CA 1
ATOM 668 C C . ASP A 1 87 ? 0.794 4.185 -8.989 1.00 83.94 87 ASP A C 1
ATOM 670 O O . ASP A 1 87 ? 1.525 5.178 -8.942 1.00 83.94 87 ASP A O 1
ATOM 674 N N . PRO A 1 88 ? 1.296 2.945 -8.870 1.00 77.75 88 PRO A N 1
ATOM 675 C CA . PRO A 1 88 ? 2.714 2.700 -8.653 1.00 77.75 88 PRO A CA 1
ATOM 676 C C . PRO A 1 88 ? 3.593 3.000 -9.874 1.00 77.75 88 PRO A C 1
ATOM 678 O O . PRO A 1 88 ? 4.803 3.149 -9.718 1.00 77.75 88 PRO A O 1
ATOM 681 N N . MET A 1 89 ? 3.014 3.102 -11.072 1.00 77.88 89 MET A N 1
ATOM 682 C CA . MET A 1 89 ? 3.741 3.411 -12.303 1.00 77.88 89 MET A CA 1
ATOM 683 C C . MET A 1 89 ? 3.866 4.916 -12.532 1.00 77.88 89 MET A C 1
ATOM 685 O O . MET A 1 89 ? 4.890 5.378 -13.030 1.00 77.88 89 MET A O 1
ATOM 689 N N . THR A 1 90 ? 2.827 5.686 -12.197 1.00 77.88 90 THR A N 1
ATOM 690 C CA . THR A 1 90 ? 2.798 7.139 -12.451 1.00 77.88 90 THR A CA 1
ATOM 691 C C . THR A 1 90 ? 3.033 7.983 -11.199 1.00 77.88 90 THR A C 1
ATOM 693 O O . THR A 1 90 ? 3.377 9.158 -11.308 1.00 77.88 90 THR A O 1
ATOM 696 N N . GLY A 1 91 ? 2.843 7.410 -10.008 1.00 73.81 91 GLY A N 1
ATOM 697 C CA . GLY A 1 91 ? 2.847 8.129 -8.733 1.00 73.81 91 GLY A CA 1
ATOM 698 C C . GLY A 1 91 ? 1.629 9.032 -8.524 1.00 73.81 91 GLY A C 1
ATOM 699 O O . GLY A 1 91 ? 1.569 9.763 -7.533 1.00 73.81 91 GLY A O 1
ATOM 700 N N . GLU A 1 92 ? 0.647 8.997 -9.427 1.00 79.38 92 GLU A N 1
ATOM 701 C CA . GLU A 1 92 ? -0.566 9.795 -9.299 1.00 79.38 92 GLU A CA 1
ATOM 702 C C . GLU A 1 92 ? -1.486 9.233 -8.213 1.00 79.38 92 GLU A C 1
ATOM 704 O O . GLU A 1 92 ? -1.681 8.025 -8.078 1.00 79.38 92 GLU A O 1
ATOM 709 N N . HIS A 1 93 ? -2.096 10.129 -7.438 1.00 84.00 93 HIS A N 1
ATOM 710 C CA . HIS A 1 93 ? -3.124 9.746 -6.479 1.00 84.00 93 HIS A CA 1
ATOM 711 C C . HIS A 1 93 ? -4.392 9.289 -7.215 1.00 84.00 93 HIS A C 1
ATOM 713 O O . HIS A 1 93 ? -5.008 10.064 -7.950 1.00 84.00 93 HIS A O 1
ATOM 719 N N . VAL A 1 94 ? -4.839 8.066 -6.938 1.00 88.00 94 VAL A N 1
ATOM 720 C CA . VAL A 1 94 ? -6.022 7.459 -7.556 1.00 88.00 94 VAL A CA 1
ATOM 721 C C . VAL A 1 94 ? -7.286 7.828 -6.778 1.00 88.00 94 VAL A C 1
ATOM 723 O O . VAL A 1 94 ? -8.182 8.488 -7.308 1.00 88.00 94 VAL A O 1
ATOM 726 N N . HIS A 1 95 ? -7.386 7.413 -5.510 1.00 87.62 95 HIS A N 1
ATOM 727 C CA . HIS A 1 95 ? -8.535 7.706 -4.644 1.00 87.62 95 HIS A CA 1
ATOM 728 C C . HIS A 1 95 ? -8.247 7.425 -3.166 1.00 87.62 95 HIS A C 1
ATOM 730 O O . HIS A 1 95 ? -7.296 6.736 -2.806 1.00 87.62 95 HIS A O 1
ATOM 736 N N . TYR A 1 96 ? -9.153 7.908 -2.311 1.00 88.12 96 TYR A N 1
ATOM 737 C CA . TYR A 1 96 ? -9.155 7.623 -0.881 1.00 88.12 96 TYR A CA 1
ATOM 738 C C . TYR A 1 96 ? -10.205 6.574 -0.503 1.00 88.12 96 TYR A C 1
ATOM 740 O O . TYR A 1 96 ? -11.331 6.594 -1.020 1.00 88.12 96 TYR A O 1
ATOM 748 N N . VAL A 1 97 ? -9.870 5.733 0.474 1.00 88.88 97 VAL A N 1
ATOM 749 C CA . VAL A 1 97 ? -10.785 4.793 1.136 1.00 88.88 97 VAL A CA 1
ATOM 750 C C . VAL A 1 97 ? -10.846 5.122 2.624 1.00 88.88 97 VAL A C 1
ATOM 752 O O . VAL A 1 97 ? -9.826 5.267 3.298 1.00 88.88 97 VAL A O 1
ATOM 755 N N . LYS A 1 98 ? -12.062 5.249 3.164 1.00 85.62 98 LYS A N 1
ATOM 756 C CA . LYS A 1 98 ? -12.253 5.487 4.599 1.00 85.62 98 LYS A CA 1
ATOM 757 C C . LYS A 1 98 ? -11.930 4.218 5.382 1.00 85.62 98 LYS A C 1
ATOM 759 O O . LYS A 1 98 ? -12.521 3.172 5.110 1.00 85.62 98 LYS A O 1
ATOM 764 N N . LEU A 1 99 ? -11.102 4.341 6.417 1.00 83.81 99 LEU A N 1
ATOM 765 C CA . LEU A 1 99 ? -10.986 3.330 7.465 1.00 83.81 99 LEU A CA 1
ATOM 766 C C . LEU A 1 99 ? -12.338 3.210 8.176 1.00 83.81 99 LEU A C 1
ATOM 768 O O . LEU A 1 99 ? -12.768 4.100 8.911 1.00 83.81 99 LEU A O 1
ATOM 772 N N . SER A 1 100 ? -13.079 2.144 7.868 1.00 72.56 100 SER A N 1
ATOM 773 C CA . SER A 1 100 ? -14.427 1.933 8.394 1.00 72.56 100 SER A CA 1
ATOM 774 C C . SER A 1 100 ? -14.490 0.646 9.199 1.00 72.56 100 SER A C 1
ATOM 776 O O . SER A 1 100 ? -15.031 -0.350 8.720 1.00 72.56 100 SER A O 1
ATOM 778 N N . TYR A 1 101 ? -13.971 0.664 10.426 1.00 76.62 101 TYR A N 1
ATOM 779 C CA . TYR A 1 101 ? -14.359 -0.339 11.411 1.00 76.62 101 TYR A CA 1
ATOM 780 C C . TYR A 1 101 ? -14.362 0.200 12.847 1.00 76.62 101 TYR A C 1
ATOM 782 O O . TYR A 1 101 ? -13.614 1.128 13.155 1.00 76.62 101 TYR A O 1
ATOM 790 N N . PRO A 1 102 ? -15.265 -0.299 13.713 1.00 71.94 102 PRO A N 1
ATOM 791 C CA . PRO A 1 102 ? -15.547 0.338 14.996 1.00 71.94 102 PRO A CA 1
ATOM 792 C C . PRO A 1 102 ? -14.371 0.248 15.964 1.00 71.94 102 PRO A C 1
ATOM 794 O O . PRO A 1 102 ? -13.799 -0.834 16.136 1.00 71.94 102 PRO A O 1
ATOM 797 N N . ALA A 1 103 ? -14.082 1.371 16.632 1.00 78.44 103 ALA A N 1
ATOM 798 C CA . ALA A 1 103 ? -13.081 1.475 17.694 1.00 78.44 103 ALA A CA 1
ATOM 799 C C . ALA A 1 103 ? -11.735 0.845 17.303 1.00 78.44 103 ALA A C 1
ATOM 801 O O . ALA A 1 103 ? -11.162 0.067 18.062 1.00 78.44 103 ALA A O 1
ATOM 802 N N . TYR A 1 104 ? -11.283 1.106 16.075 1.00 82.12 104 TYR A N 1
ATOM 803 C CA . TYR A 1 104 ? -9.966 0.656 15.659 1.00 82.12 104 TYR A CA 1
ATOM 804 C C . TYR A 1 104 ? -8.881 1.445 16.400 1.00 82.12 104 TYR A C 1
ATOM 806 O O . TYR A 1 104 ? -9.065 2.624 16.717 1.00 82.12 104 TYR A O 1
ATOM 814 N N . LYS A 1 105 ? -7.784 0.764 16.729 1.00 86.31 105 LYS A N 1
ATOM 815 C CA . LYS A 1 105 ? -6.599 1.373 17.347 1.00 86.31 105 LYS A CA 1
ATOM 816 C C . LYS A 1 105 ? -5.576 1.726 16.274 1.00 86.31 105 LYS A C 1
ATOM 818 O O . LYS A 1 105 ? -5.788 1.432 15.105 1.00 86.31 105 LYS A O 1
ATOM 823 N N . GLU A 1 106 ? -4.461 2.332 16.671 1.00 86.19 106 GLU A N 1
ATOM 824 C CA . GLU A 1 106 ? -3.353 2.593 15.750 1.00 86.19 106 GLU A CA 1
ATOM 825 C C . GLU A 1 106 ? -2.977 1.315 14.981 1.00 86.19 106 GLU A C 1
ATOM 827 O O . GLU A 1 106 ? -2.685 0.274 15.581 1.00 86.19 106 GLU A O 1
ATOM 832 N N . ILE A 1 107 ? -3.037 1.400 13.650 1.00 88.50 107 ILE A N 1
ATOM 833 C CA . ILE A 1 107 ? -2.679 0.299 12.758 1.00 88.50 107 ILE A CA 1
ATOM 834 C C . ILE A 1 107 ? -1.165 0.112 12.834 1.00 88.50 107 ILE A C 1
ATOM 836 O O . ILE A 1 107 ? -0.404 1.025 12.518 1.00 88.50 107 ILE A O 1
ATOM 840 N N . THR A 1 108 ? -0.724 -1.074 13.239 1.00 88.69 108 THR A N 1
ATOM 841 C CA . THR A 1 108 ? 0.696 -1.411 13.400 1.00 88.69 108 THR A CA 1
ATOM 842 C C . THR A 1 108 ? 1.256 -2.164 12.202 1.00 88.69 108 THR A C 1
ATOM 844 O O . THR A 1 108 ? 2.461 -2.117 11.975 1.00 88.69 108 THR A O 1
ATOM 847 N N . LEU A 1 109 ? 0.404 -2.847 11.429 1.00 88.62 109 LEU A N 1
ATOM 848 C CA . LEU A 1 109 ? 0.817 -3.549 10.219 1.00 88.62 109 LEU A CA 1
ATOM 849 C C . LEU A 1 109 ? -0.260 -3.480 9.137 1.00 88.62 109 LEU A C 1
ATOM 851 O O . LEU A 1 109 ? -1.458 -3.590 9.404 1.00 88.62 109 LEU A O 1
ATOM 855 N N . MET A 1 110 ? 0.190 -3.357 7.892 1.00 91.69 110 MET A N 1
ATOM 856 C CA . MET A 1 110 ? -0.636 -3.504 6.702 1.00 91.69 110 MET A CA 1
ATOM 857 C C . MET A 1 110 ? -0.072 -4.641 5.855 1.00 91.69 110 MET A C 1
ATOM 859 O O . MET A 1 110 ? 1.139 -4.736 5.659 1.00 91.69 110 MET A O 1
ATOM 863 N N . VAL A 1 111 ? -0.945 -5.524 5.380 1.00 91.69 111 VAL A N 1
ATOM 864 C CA . VAL A 1 111 ? -0.561 -6.705 4.605 1.00 91.69 111 VAL A CA 1
ATOM 865 C C . VAL A 1 111 ? -1.407 -6.827 3.349 1.00 91.69 111 VAL A C 1
ATOM 867 O O . VAL A 1 111 ? -2.605 -6.552 3.336 1.00 91.69 111 VAL A O 1
ATOM 870 N N . THR A 1 112 ? -0.768 -7.268 2.277 1.00 91.56 112 THR A N 1
ATOM 871 C CA . THR A 1 112 ? -1.435 -7.667 1.037 1.00 91.56 112 THR A CA 1
ATOM 872 C C . THR A 1 112 ? -1.983 -9.090 1.184 1.00 91.56 112 THR A C 1
ATOM 874 O O . THR A 1 112 ? -1.352 -9.930 1.830 1.00 91.56 112 THR A O 1
ATOM 877 N N . ILE A 1 113 ? -3.166 -9.366 0.619 1.00 90.62 113 ILE A N 1
ATOM 878 C CA . ILE A 1 113 ? -3.748 -10.713 0.607 1.00 90.62 113 ILE A CA 1
ATOM 879 C C . ILE A 1 113 ? -3.382 -11.414 -0.708 1.00 90.62 113 ILE A C 1
ATOM 881 O O . ILE A 1 113 ? -3.851 -11.011 -1.780 1.00 90.62 113 ILE A O 1
ATOM 885 N N . PRO A 1 114 ? -2.588 -12.502 -0.662 1.00 86.00 114 PRO A N 1
ATOM 886 C CA . PRO A 1 114 ? -2.248 -13.258 -1.859 1.00 86.00 114 PRO A CA 1
ATOM 887 C C . PRO A 1 114 ? -3.506 -13.746 -2.587 1.00 86.00 114 PRO A C 1
ATOM 889 O O . PRO A 1 114 ? -4.438 -14.246 -1.960 1.00 86.00 114 PRO A O 1
ATOM 892 N N . LYS A 1 115 ? -3.518 -13.643 -3.922 1.00 88.62 115 LYS A N 1
ATOM 893 C CA . LYS A 1 115 ? -4.629 -14.054 -4.813 1.00 88.62 115 LYS A CA 1
ATOM 894 C C . LYS A 1 115 ? -5.920 -13.225 -4.703 1.00 88.62 115 LYS A C 1
ATOM 896 O O . LYS A 1 115 ? -6.832 -13.452 -5.494 1.00 88.62 115 LYS A O 1
ATOM 901 N N . GLN A 1 116 ? -6.006 -12.265 -3.782 1.00 91.56 116 GLN A N 1
ATOM 902 C CA . GLN A 1 116 ? -7.140 -11.343 -3.646 1.00 91.56 116 GLN A CA 1
ATOM 903 C C . GLN A 1 116 ? -6.620 -9.901 -3.581 1.00 91.56 116 GLN A C 1
ATOM 905 O O . GLN A 1 116 ? -6.682 -9.268 -2.532 1.00 91.56 116 GLN A O 1
ATOM 910 N N . PRO A 1 117 ? -6.100 -9.359 -4.698 1.00 88.50 117 PRO A N 1
ATOM 911 C CA . PRO A 1 117 ? -5.338 -8.107 -4.694 1.00 88.50 117 PRO A CA 1
ATOM 912 C C . PRO A 1 117 ? -6.157 -6.866 -4.317 1.00 88.50 117 PRO A C 1
ATOM 914 O O . PRO A 1 117 ? -5.610 -5.864 -3.872 1.00 88.50 117 PRO A O 1
ATOM 917 N N . TYR A 1 118 ? -7.479 -6.931 -4.474 1.00 88.75 118 TYR A N 1
ATOM 918 C CA . TYR A 1 118 ? -8.399 -5.877 -4.054 1.00 88.75 118 TYR A CA 1
ATOM 919 C C . TYR A 1 118 ? -8.631 -5.861 -2.538 1.00 88.75 118 TYR A C 1
ATOM 921 O O . TYR A 1 118 ? -9.247 -4.921 -2.040 1.00 88.75 118 TYR A O 1
ATOM 929 N N . LEU A 1 119 ? -8.165 -6.879 -1.809 1.00 91.88 119 LEU A N 1
ATOM 930 C CA . LEU A 1 119 ? -8.258 -6.956 -0.362 1.00 91.88 119 LEU A CA 1
ATOM 931 C C . LEU A 1 119 ? -6.901 -6.725 0.288 1.00 91.88 119 LEU A C 1
ATOM 933 O O . LEU A 1 119 ? -5.875 -7.265 -0.126 1.00 91.88 119 LEU A O 1
ATOM 937 N N . ILE A 1 120 ? -6.933 -5.961 1.369 1.00 92.75 120 ILE A N 1
ATOM 938 C CA . ILE A 1 120 ? -5.782 -5.725 2.228 1.00 92.75 120 ILE A CA 1
ATOM 939 C C . ILE A 1 120 ? -6.156 -6.083 3.662 1.00 92.75 120 ILE A C 1
ATOM 941 O O . ILE A 1 120 ? -7.304 -5.910 4.079 1.00 92.75 120 ILE A O 1
ATOM 945 N N . GLY A 1 121 ? -5.188 -6.590 4.410 1.00 92.38 121 GLY A N 1
ATOM 946 C CA . GLY A 1 121 ? -5.289 -6.767 5.848 1.00 92.38 121 GLY A CA 1
ATOM 947 C C . GLY A 1 121 ? -4.727 -5.546 6.565 1.00 92.38 121 GLY A C 1
ATOM 948 O O . GLY A 1 121 ? -3.622 -5.099 6.266 1.00 92.38 121 GLY A O 1
ATOM 949 N N . LEU A 1 122 ? -5.476 -5.027 7.525 1.00 92.06 122 LEU A N 1
ATOM 950 C CA . LEU A 1 122 ? -5.015 -4.027 8.478 1.00 92.06 122 LEU A CA 1
ATOM 951 C C . LEU A 1 122 ? -4.985 -4.675 9.852 1.00 92.06 122 LEU A C 1
ATOM 953 O O . LEU A 1 122 ? -5.958 -5.322 10.241 1.00 92.06 122 LEU A O 1
ATOM 957 N N . ILE A 1 123 ? -3.877 -4.529 10.565 1.00 91.62 123 ILE A N 1
ATOM 958 C CA . ILE A 1 123 ? -3.667 -5.148 11.870 1.00 91.62 123 ILE A CA 1
ATOM 959 C C . ILE A 1 123 ? -3.388 -4.038 12.870 1.00 91.62 123 ILE A C 1
ATOM 961 O O . ILE A 1 123 ? -2.463 -3.245 12.690 1.00 91.62 123 ILE A O 1
ATOM 965 N N . ASP A 1 124 ? -4.211 -3.986 13.907 1.00 90.56 124 ASP A N 1
ATOM 966 C CA . ASP A 1 124 ? -3.985 -3.157 15.081 1.00 90.56 124 ASP A CA 1
ATOM 967 C C . ASP A 1 124 ? -3.515 -4.027 16.264 1.00 90.56 124 ASP A C 1
ATOM 969 O O . ASP A 1 124 ? -3.250 -5.222 16.125 1.00 90.56 124 ASP A O 1
ATOM 973 N N . SER A 1 125 ? -3.356 -3.421 17.440 1.00 90.31 125 SER A N 1
ATOM 974 C CA . SER A 1 125 ? -2.880 -4.131 18.640 1.00 90.31 125 SER A CA 1
ATOM 975 C C . SER A 1 125 ? -3.848 -5.181 19.205 1.00 90.31 125 SER A C 1
ATOM 977 O O . SER A 1 125 ? -3.436 -5.979 20.044 1.00 90.31 125 SER A O 1
ATOM 979 N N . GLU A 1 126 ? -5.114 -5.192 18.786 1.00 89.44 126 GLU A N 1
ATOM 980 C CA . GLU A 1 126 ? -6.143 -6.103 19.302 1.00 89.44 126 GLU A CA 1
ATOM 981 C C . GLU A 1 126 ? -6.707 -7.039 18.234 1.00 89.44 126 GLU A C 1
ATOM 983 O O . GLU A 1 126 ? -6.991 -8.203 18.520 1.00 89.44 126 GLU A O 1
ATOM 988 N N . LYS A 1 127 ? -6.920 -6.537 17.018 1.00 88.94 127 LYS A N 1
ATOM 989 C CA . LYS A 1 127 ? -7.625 -7.244 15.952 1.00 88.94 127 LYS A CA 1
ATOM 990 C C . LYS A 1 127 ? -7.068 -6.911 14.572 1.00 88.94 127 LYS A C 1
ATOM 992 O O . LYS A 1 127 ? -6.450 -5.878 14.333 1.00 88.94 127 LYS A O 1
ATOM 997 N N . GLY A 1 128 ? -7.341 -7.818 13.641 1.00 89.19 128 GLY A N 1
ATOM 998 C CA . GLY A 1 128 ? -7.146 -7.596 12.215 1.00 89.19 128 GLY A CA 1
ATOM 999 C C . GLY A 1 128 ? -8.479 -7.388 11.507 1.00 89.19 128 GLY A C 1
ATOM 1000 O O . GLY A 1 128 ? -9.492 -7.979 11.889 1.00 89.19 128 GLY A O 1
ATOM 1001 N N . ILE A 1 129 ? -8.479 -6.586 10.448 1.00 90.38 129 ILE A N 1
ATOM 1002 C CA . ILE A 1 129 ? -9.601 -6.470 9.522 1.00 90.38 129 ILE A CA 1
ATOM 1003 C C . ILE A 1 129 ? -9.136 -6.639 8.081 1.00 90.38 129 ILE A C 1
ATOM 1005 O O . ILE A 1 129 ? -8.056 -6.195 7.702 1.00 90.38 129 ILE A O 1
ATOM 1009 N N . VAL A 1 130 ? -9.990 -7.252 7.266 1.00 91.44 130 VAL A N 1
ATOM 1010 C CA . VAL A 1 130 ? -9.829 -7.285 5.816 1.00 91.44 130 VAL A CA 1
ATOM 1011 C C . VAL A 1 130 ? -10.698 -6.197 5.195 1.00 91.44 130 VAL A C 1
ATOM 1013 O O . VAL A 1 130 ? -11.904 -6.138 5.441 1.00 91.44 130 VAL A O 1
ATOM 1016 N N . MET A 1 131 ? -10.090 -5.337 4.387 1.00 89.19 131 MET A N 1
ATOM 1017 C CA . MET A 1 131 ? -10.762 -4.237 3.703 1.00 89.19 131 MET A CA 1
ATOM 1018 C C . MET A 1 131 ? -10.594 -4.336 2.193 1.00 89.19 131 MET A C 1
ATOM 1020 O O . MET A 1 131 ? -9.531 -4.705 1.705 1.00 89.19 131 MET A O 1
ATOM 1024 N N . ASN A 1 132 ? -11.638 -3.948 1.458 1.00 89.94 132 ASN A N 1
ATOM 1025 C CA . ASN A 1 132 ? -11.570 -3.793 0.011 1.00 89.94 132 ASN A CA 1
ATOM 1026 C C . ASN A 1 132 ? -11.103 -2.378 -0.347 1.00 89.94 132 ASN A C 1
ATOM 1028 O O . ASN A 1 132 ? -11.757 -1.402 0.021 1.00 89.94 132 ASN A O 1
ATOM 1032 N N . VAL A 1 133 ? -9.995 -2.270 -1.080 1.00 88.56 133 VAL A N 1
ATOM 1033 C CA . VAL A 1 133 ? -9.416 -0.981 -1.491 1.00 88.56 133 VAL A CA 1
ATOM 1034 C C . VAL A 1 133 ? -10.080 -0.380 -2.732 1.00 88.56 133 VAL A C 1
ATOM 1036 O O . VAL A 1 133 ? -9.880 0.795 -3.035 1.00 88.56 133 VAL A O 1
ATOM 1039 N N . ARG A 1 134 ? -10.895 -1.156 -3.452 1.00 84.25 134 ARG A N 1
ATOM 1040 C CA . ARG A 1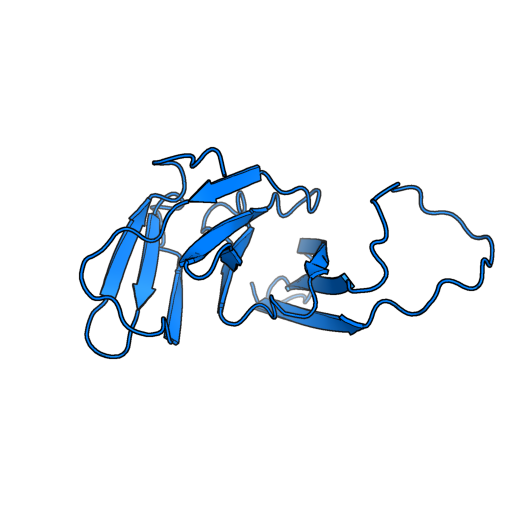 134 ? -11.684 -0.673 -4.599 1.00 84.25 134 ARG A CA 1
ATOM 1041 C C . ARG A 1 134 ? -13.036 -0.097 -4.169 1.00 84.25 134 ARG A C 1
ATOM 1043 O O . ARG A 1 134 ? -13.600 0.735 -4.883 1.00 84.25 134 ARG A O 1
ATOM 1050 N N . ASP A 1 135 ? -13.538 -0.512 -3.006 1.00 72.12 135 ASP A N 1
ATOM 1051 C CA . ASP A 1 135 ? -14.842 -0.101 -2.488 1.00 72.12 135 ASP A CA 1
ATOM 1052 C C . ASP A 1 135 ? -14.764 1.212 -1.697 1.00 72.12 135 ASP A C 1
ATOM 1054 O O . ASP A 1 135 ? -13.771 1.531 -1.050 1.00 72.12 135 ASP A O 1
ATOM 1058 N N . LYS A 1 136 ? -15.872 1.964 -1.703 1.00 57.53 136 LYS A N 1
ATOM 1059 C CA . LYS A 1 136 ? -16.064 3.204 -0.925 1.00 57.53 136 LYS A CA 1
ATOM 1060 C C . LYS A 1 136 ? -15.064 4.323 -1.250 1.00 57.53 136 LYS A C 1
ATOM 1062 O O . LYS A 1 136 ? -14.405 4.859 -0.360 1.00 57.53 136 LYS A O 1
ATOM 1067 N N . LYS A 1 137 ? -15.061 4.761 -2.514 1.00 59.38 137 LYS A N 1
ATOM 1068 C CA . LYS A 1 137 ? -14.463 6.043 -2.919 1.00 59.38 137 LYS A CA 1
ATOM 1069 C C . LYS A 1 137 ? -15.049 7.169 -2.070 1.00 59.38 137 LYS A C 1
ATOM 1071 O O . LYS A 1 137 ? -16.227 7.507 -2.202 1.00 59.38 137 LYS A O 1
ATOM 1076 N N . VAL A 1 138 ? -14.236 7.754 -1.204 1.00 55.81 138 VAL A N 1
ATOM 1077 C CA . VAL A 1 138 ? -14.652 8.926 -0.437 1.00 55.81 138 VAL A CA 1
ATOM 1078 C C . VAL A 1 138 ? -14.349 10.160 -1.279 1.00 55.81 138 VAL A C 1
ATOM 1080 O O . VAL A 1 138 ? -13.197 10.403 -1.630 1.00 55.81 138 VAL A O 1
ATOM 1083 N N . LYS A 1 139 ? -15.368 10.964 -1.601 1.00 50.38 139 LYS A N 1
ATOM 1084 C CA . LYS A 1 139 ? -15.142 12.336 -2.077 1.00 50.38 139 LYS A CA 1
ATOM 1085 C C . LYS A 1 139 ? -14.768 13.176 -0.850 1.00 50.38 139 LYS A C 1
ATOM 1087 O O . LYS A 1 139 ? -15.659 13.509 -0.073 1.00 50.38 139 LYS A O 1
ATOM 1092 N N . ILE A 1 140 ? -13.475 13.433 -0.625 1.00 49.03 140 ILE A N 1
ATOM 1093 C CA . ILE A 1 140 ? -12.987 14.252 0.506 1.00 49.03 140 ILE A CA 1
ATOM 1094 C C . ILE A 1 140 ? -12.489 15.608 0.037 1.00 49.03 140 ILE A C 1
ATOM 1096 O O . ILE A 1 140 ? -11.514 15.602 -0.748 1.00 49.03 140 ILE A O 1
#

pLDDT: mean 75.37, std 15.99, range [33.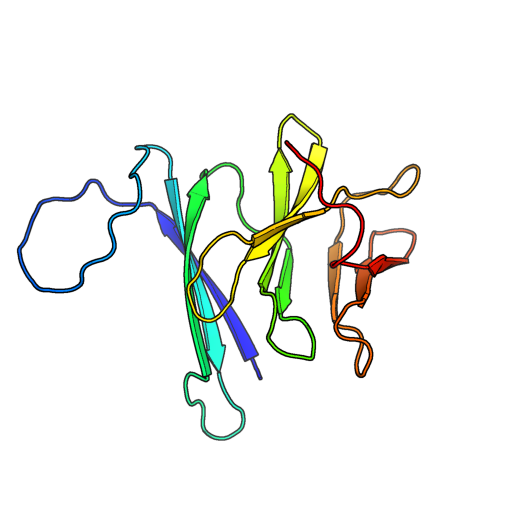0, 92.75]

Radius of gyration: 15.97 Å; chains: 1; bounding box: 36×41×37 Å

Secondary structure (DSSP, 8-state):
-EEEEEEEE------------------TTEEEEEEEEE-TTT--EEEEEEEEEETT---SSEEE-TTS--EEEEEEETTEEEEEEE-TTT--EEEEEE--STT---EEEEEE-TT-TTEEEEEESS-EEEEESSS-B---

Foldseek 3Di:
DDKDKDKAAPDPDPDDDDDDDDDDDDDNQWIWIKIWDADPPPRDTPFIATETDGPQFDFQEWDQFQVNQWTWGWGADPNATWIWTAGRHHNHTDFIHGPDDPPADPFNYKAHDPPCRQWIWTDDPPDIDIDGNVPDGDPD